Protein AF-A0A1Z5KMY2-F1 (afdb_monomer_lite)

pLDDT: mean 80.93, std 19.23, range [43.53, 98.38]

Foldseek 3Di:
DDPVVVVVVVVVVVVVVVVVVVVVVVVLVVVVVVVPPPPPCPDDPPPDPCPDPPPPPPPPPPDPDCPPDADLLACEDDPPCCVRNNNVVLLVLLVVCLVQLVPDDPVSVLVSLVVSVVVSVVVVYFYWDQDPVGTDTDDPVVSSVVSSVSSVVVNVVVVVVVVVVVVVVVPDPPPDD

InterPro domains:
  IPR049227 Domain of unknown function DUF6824 [PF20710] (80-152)

Radius of gyration: 24.48 Å; chains: 1; bounding box: 49×65×66 Å

Structure (mmCIF, N/CA/C/O backbone):
data_AF-A0A1Z5KMY2-F1
#
_entry.id   AF-A0A1Z5KMY2-F1
#
loop_
_atom_site.group_PDB
_atom_site.id
_atom_site.type_symbol
_atom_site.label_atom_id
_atom_site.label_alt_id
_atom_site.label_comp_id
_atom_site.label_asym_id
_atom_site.label_entity_id
_atom_site.label_seq_id
_atom_site.pdbx_PDB_ins_code
_atom_site.Cartn_x
_atom_site.Cartn_y
_atom_site.Cartn_z
_atom_site.occupancy
_atom_site.B_iso_or_equiv
_atom_site.auth_seq_id
_atom_site.auth_comp_id
_atom_site.auth_asym_id
_atom_site.auth_atom_id
_atom_site.pdbx_PDB_model_num
ATOM 1 N N . MET A 1 1 ? 26.944 29.903 -38.727 1.00 58.00 1 MET A N 1
ATOM 2 C CA . MET A 1 1 ? 25.622 29.317 -38.426 1.00 58.00 1 MET A CA 1
ATOM 3 C C . MET A 1 1 ? 24.805 30.401 -37.761 1.00 58.00 1 MET A C 1
ATOM 5 O O . MET A 1 1 ? 25.346 31.095 -36.905 1.00 58.00 1 MET A O 1
ATOM 9 N N . SER A 1 2 ? 23.608 30.666 -38.271 1.00 72.31 2 SER A N 1
ATOM 10 C CA . SER A 1 2 ? 22.843 31.860 -37.894 1.00 72.31 2 SER A CA 1
ATOM 11 C C . SER A 1 2 ? 22.098 31.626 -36.576 1.00 72.31 2 SER A C 1
ATOM 13 O O . SER A 1 2 ? 21.660 30.510 -36.311 1.00 72.31 2 SER A O 1
ATOM 15 N N . ASN A 1 3 ? 21.930 32.663 -35.747 1.00 80.81 3 ASN A N 1
ATOM 16 C CA . ASN A 1 3 ? 21.189 32.555 -34.478 1.00 80.81 3 ASN A CA 1
ATOM 17 C C . ASN A 1 3 ? 19.758 32.007 -34.657 1.00 80.81 3 ASN A C 1
ATOM 19 O O . ASN A 1 3 ? 19.220 31.405 -33.733 1.00 80.81 3 ASN A O 1
ATOM 23 N N . GLN A 1 4 ? 19.178 32.143 -35.852 1.00 77.94 4 GLN A N 1
ATOM 24 C CA . GLN A 1 4 ? 17.850 31.623 -36.176 1.00 77.94 4 GLN A CA 1
ATOM 25 C C . GLN A 1 4 ? 17.787 30.089 -36.225 1.00 77.94 4 GLN A C 1
ATOM 27 O O . GLN A 1 4 ? 16.778 29.510 -35.832 1.00 77.94 4 GLN A O 1
ATOM 32 N N . GLU A 1 5 ? 18.856 29.406 -36.647 1.00 81.94 5 GLU A N 1
ATOM 33 C CA . GLU A 1 5 ? 18.877 27.934 -36.674 1.00 81.94 5 GLU A CA 1
ATOM 34 C C . GLU A 1 5 ? 18.905 27.344 -35.254 1.00 81.94 5 GLU A C 1
ATOM 36 O O . GLU A 1 5 ? 18.316 26.293 -35.002 1.00 81.94 5 GLU A O 1
ATOM 41 N N . ASN A 1 6 ? 19.533 28.039 -34.301 1.00 83.06 6 ASN A N 1
ATOM 42 C CA . ASN A 1 6 ? 19.586 27.595 -32.908 1.00 83.06 6 ASN A CA 1
ATOM 43 C C . ASN A 1 6 ? 18.243 27.761 -32.187 1.00 83.06 6 ASN A C 1
ATOM 45 O O . ASN A 1 6 ? 17.850 26.867 -31.438 1.00 83.06 6 ASN A O 1
ATOM 49 N N . GLU A 1 7 ? 17.515 28.855 -32.430 1.00 86.56 7 GLU A N 1
ATOM 50 C CA . GLU A 1 7 ? 16.178 29.046 -31.850 1.00 86.56 7 GLU A CA 1
ATOM 51 C C . GLU A 1 7 ? 15.177 28.010 -32.371 1.00 86.56 7 GLU A C 1
ATOM 53 O O . GLU A 1 7 ? 14.379 27.474 -31.600 1.00 86.56 7 GLU A O 1
ATOM 58 N N . PHE A 1 8 ? 15.257 27.666 -33.659 1.00 86.56 8 PHE A N 1
ATOM 59 C CA . PHE A 1 8 ? 14.369 26.669 -34.248 1.00 86.56 8 PHE A CA 1
ATOM 60 C C . PHE A 1 8 ? 14.600 25.268 -33.664 1.00 86.56 8 PHE A C 1
ATOM 62 O O . PHE A 1 8 ? 13.643 24.565 -33.335 1.00 86.56 8 PHE A O 1
ATOM 69 N N . ASN A 1 9 ? 15.862 24.879 -33.467 1.00 85.62 9 ASN A N 1
ATOM 70 C CA . ASN A 1 9 ? 16.201 23.591 -32.858 1.00 85.62 9 ASN A CA 1
ATOM 71 C C . ASN A 1 9 ? 15.758 23.501 -31.389 1.00 85.62 9 ASN A C 1
ATOM 73 O O . ASN A 1 9 ? 15.299 22.444 -30.957 1.00 85.62 9 ASN A O 1
ATOM 77 N N . LEU A 1 10 ? 15.839 24.601 -30.632 1.00 88.31 10 LEU A N 1
ATOM 78 C CA . LEU A 1 10 ? 15.392 24.636 -29.237 1.00 88.31 10 LEU A CA 1
ATOM 79 C C . LEU A 1 10 ? 13.866 24.481 -29.124 1.00 88.31 10 LEU A C 1
ATOM 81 O O . LEU A 1 10 ? 13.379 23.688 -28.320 1.00 88.31 10 LEU A O 1
ATOM 85 N N . LEU A 1 11 ? 13.112 25.181 -29.976 1.00 88.50 11 LEU A N 1
ATOM 86 C CA . LEU A 1 11 ? 11.650 25.078 -30.026 1.00 88.50 11 LEU A CA 1
ATOM 87 C C . LEU A 1 11 ? 11.177 23.689 -30.473 1.00 88.50 11 LEU A C 1
ATOM 89 O O . LEU A 1 11 ? 10.181 23.179 -29.955 1.00 88.50 11 LEU A O 1
ATOM 93 N N . ALA A 1 12 ? 11.888 23.060 -31.411 1.00 85.44 12 ALA A N 1
ATOM 94 C CA . ALA A 1 12 ? 11.582 21.705 -31.856 1.00 85.44 12 ALA A CA 1
ATOM 95 C C . ALA A 1 12 ? 11.767 20.672 -30.728 1.00 85.44 12 ALA A C 1
ATOM 97 O O . ALA A 1 12 ? 10.910 19.803 -30.549 1.00 85.44 12 ALA A O 1
ATOM 98 N N . ASP A 1 13 ? 12.831 20.798 -29.928 1.00 89.25 13 ASP A N 1
ATOM 99 C CA . ASP A 1 13 ? 13.097 19.896 -28.801 1.00 89.25 13 ASP A CA 1
ATOM 100 C C . ASP A 1 13 ? 12.068 20.075 -27.666 1.00 89.25 13 ASP A C 1
ATOM 102 O O . ASP A 1 13 ? 11.533 19.097 -27.132 1.00 89.25 13 ASP A O 1
ATOM 106 N N . GLU A 1 14 ? 11.679 21.319 -27.356 1.00 89.25 14 GLU A N 1
ATOM 107 C CA . GLU A 1 14 ? 10.608 21.598 -26.387 1.00 89.25 14 GLU A CA 1
ATOM 108 C C . GLU A 1 14 ? 9.246 21.057 -26.846 1.00 89.25 14 GLU A C 1
ATOM 110 O O . GLU A 1 14 ? 8.518 20.444 -26.055 1.00 89.25 14 GLU A O 1
ATOM 115 N N . ALA A 1 15 ? 8.912 21.212 -28.131 1.00 86.00 15 ALA A N 1
ATOM 116 C CA . ALA A 1 15 ? 7.679 20.680 -28.703 1.00 86.00 15 ALA A CA 1
ATOM 117 C C . ALA A 1 15 ? 7.651 19.144 -28.672 1.00 86.00 15 ALA A C 1
ATOM 119 O O . ALA A 1 15 ? 6.627 18.548 -28.321 1.00 86.00 15 ALA A O 1
ATOM 120 N N . GLN A 1 16 ? 8.775 18.488 -28.975 1.00 84.88 16 GLN A N 1
ATOM 121 C CA . GLN A 1 16 ? 8.891 17.032 -28.926 1.00 84.88 16 GLN A CA 1
ATOM 122 C C . GLN A 1 16 ? 8.760 16.506 -27.490 1.00 84.88 16 GLN A C 1
ATOM 124 O O . GLN A 1 16 ? 8.043 15.529 -27.247 1.00 84.88 16 GLN A O 1
ATOM 129 N N . LYS A 1 17 ? 9.368 17.191 -26.515 1.00 84.56 17 LYS A N 1
ATOM 130 C CA . LYS A 1 17 ? 9.239 16.868 -25.088 1.00 84.56 17 LYS A CA 1
ATOM 131 C C . LYS A 1 17 ? 7.795 17.006 -24.599 1.00 84.56 17 LYS A C 1
ATOM 133 O O . LYS A 1 17 ? 7.292 16.106 -23.923 1.00 84.56 17 LYS A O 1
ATOM 138 N N . TRP A 1 18 ? 7.103 18.071 -25.004 1.00 86.81 18 TRP A N 1
ATOM 139 C CA . TRP A 1 18 ? 5.688 18.278 -24.689 1.00 86.81 18 TRP A CA 1
ATOM 140 C C . TRP A 1 18 ? 4.790 17.195 -25.304 1.00 86.81 18 TRP A C 1
ATOM 142 O O . TRP A 1 18 ? 3.877 16.692 -24.641 1.00 86.81 18 TRP A O 1
ATOM 152 N N . LEU A 1 19 ? 5.067 16.779 -26.546 1.00 78.69 19 LEU A N 1
ATOM 153 C CA . LEU A 1 19 ? 4.311 15.721 -27.220 1.00 78.69 19 LEU A CA 1
ATOM 154 C C . LEU A 1 19 ? 4.469 14.370 -26.508 1.00 78.69 19 LEU A C 1
ATOM 156 O O . LEU A 1 19 ? 3.481 13.667 -26.293 1.00 78.69 19 LEU A O 1
ATOM 160 N N . ILE A 1 20 ? 5.694 14.023 -26.098 1.00 77.94 20 ILE A N 1
ATOM 161 C CA . ILE A 1 20 ? 5.977 12.796 -25.341 1.00 77.94 20 ILE A CA 1
ATOM 162 C C . ILE A 1 20 ? 5.233 12.816 -24.001 1.00 77.94 20 ILE A C 1
ATOM 164 O O . ILE A 1 20 ? 4.590 11.827 -23.645 1.00 77.94 20 ILE A O 1
ATOM 168 N N . GLU A 1 21 ? 5.247 13.944 -23.288 1.00 74.31 21 GLU A N 1
ATOM 169 C CA . GLU A 1 21 ? 4.555 14.086 -22.003 1.00 74.31 21 GLU A CA 1
ATOM 170 C C . GLU A 1 21 ? 3.028 13.957 -22.158 1.00 74.31 21 GLU A C 1
ATOM 172 O O . GLU A 1 21 ? 2.381 13.233 -21.395 1.00 74.31 21 GLU A O 1
ATOM 177 N N . LYS A 1 22 ? 2.443 14.559 -23.203 1.00 70.62 22 LYS A N 1
ATOM 178 C CA . LYS A 1 22 ? 1.007 14.449 -23.513 1.00 70.62 22 LYS A CA 1
ATOM 179 C C . LYS A 1 22 ? 0.582 13.041 -23.924 1.00 70.62 22 LYS A C 1
ATOM 181 O O . LYS A 1 22 ? -0.428 12.545 -23.418 1.00 70.62 22 LYS A O 1
ATOM 186 N N . VAL A 1 23 ? 1.344 12.381 -24.798 1.00 68.38 23 VAL A N 1
ATOM 187 C CA . VAL A 1 23 ? 1.055 11.003 -25.233 1.00 68.38 23 VAL A CA 1
ATOM 188 C C . VAL A 1 23 ? 1.193 10.033 -24.057 1.00 68.38 23 VAL A C 1
ATOM 190 O O . VAL A 1 23 ? 0.371 9.124 -23.906 1.00 68.38 23 VAL A O 1
ATOM 193 N N . PHE A 1 24 ? 2.174 10.243 -23.176 1.00 62.38 24 PHE A N 1
ATOM 194 C CA . PHE A 1 24 ? 2.343 9.432 -21.973 1.00 62.38 24 PHE A CA 1
ATOM 195 C C . PHE A 1 24 ? 1.205 9.657 -20.971 1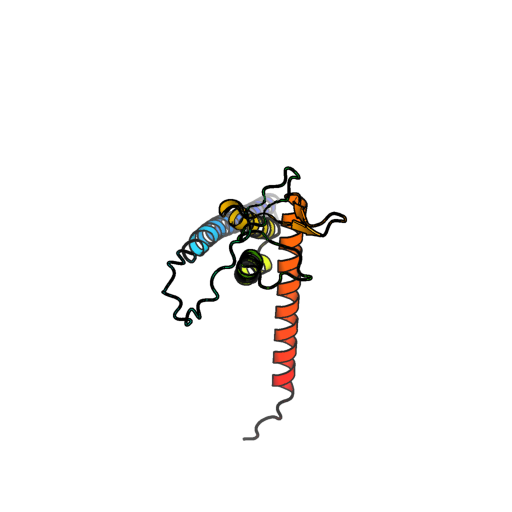.00 62.38 24 PHE A C 1
ATOM 197 O O . PHE A 1 24 ? 0.670 8.689 -20.431 1.00 62.38 24 PHE A O 1
ATOM 204 N N . TYR A 1 25 ? 0.758 10.901 -20.770 1.00 55.12 25 TYR A N 1
ATOM 205 C CA . TYR A 1 25 ? -0.348 11.224 -19.863 1.00 55.12 25 TYR A CA 1
ATOM 206 C C . TYR A 1 25 ? -1.688 10.630 -20.327 1.00 55.12 25 TYR A C 1
ATOM 208 O O . TYR A 1 25 ? -2.426 10.061 -19.518 1.00 55.12 25 TYR A O 1
ATOM 216 N N . GLN A 1 26 ? -1.982 10.681 -21.632 1.00 53.38 26 GLN A N 1
ATOM 217 C CA . GLN A 1 26 ? -3.191 10.073 -22.202 1.00 53.38 26 GLN A CA 1
ATOM 218 C C . GLN A 1 26 ? -3.166 8.538 -22.135 1.00 53.38 26 GLN A C 1
ATOM 220 O O . GLN A 1 26 ? -4.168 7.918 -21.781 1.00 53.38 26 GLN A O 1
ATOM 225 N N . LYS A 1 27 ? -2.014 7.902 -22.387 1.00 52.66 27 LYS A N 1
ATOM 226 C CA . LYS A 1 27 ? -1.877 6.444 -22.218 1.00 52.66 27 LYS A CA 1
ATOM 227 C C . LYS A 1 27 ? -1.936 6.023 -20.748 1.00 52.66 27 LYS A C 1
ATOM 229 O O . LYS A 1 27 ? -2.503 4.982 -20.438 1.00 52.66 27 LYS A O 1
ATOM 234 N N . SER A 1 28 ? -1.417 6.840 -19.833 1.00 52.09 28 SER A N 1
ATOM 235 C CA . SER A 1 28 ? -1.442 6.561 -18.391 1.00 52.09 28 SER A CA 1
ATOM 236 C C . SER A 1 28 ? -2.851 6.628 -17.807 1.00 52.09 28 SER A C 1
ATOM 238 O O . SER A 1 28 ? -3.208 5.797 -16.977 1.00 52.09 28 SER A O 1
ATOM 240 N N . THR A 1 29 ? -3.668 7.584 -18.257 1.00 50.00 29 THR A N 1
ATOM 241 C CA . THR A 1 29 ? -5.082 7.669 -17.865 1.00 50.00 29 THR A CA 1
ATOM 242 C C . THR A 1 29 ? -5.889 6.525 -18.467 1.00 50.00 29 THR A C 1
ATOM 244 O O . THR A 1 29 ? -6.625 5.875 -17.733 1.00 50.00 29 THR A O 1
ATOM 247 N N . ALA A 1 30 ? -5.659 6.168 -19.735 1.00 49.50 30 ALA A N 1
ATOM 248 C CA . ALA A 1 30 ? -6.292 4.998 -20.344 1.00 49.50 30 ALA A CA 1
ATOM 249 C C . ALA A 1 30 ? -5.922 3.678 -19.635 1.00 49.50 30 ALA A C 1
ATOM 251 O O . ALA A 1 30 ? -6.791 2.838 -19.429 1.00 49.50 30 ALA A O 1
ATOM 252 N N . ILE A 1 31 ? -4.669 3.501 -19.195 1.00 52.06 31 ILE A N 1
ATOM 253 C CA . ILE A 1 31 ? -4.234 2.316 -18.431 1.00 52.06 31 ILE A CA 1
ATOM 254 C C . ILE A 1 31 ? -4.810 2.331 -17.009 1.00 52.06 31 ILE A C 1
ATOM 256 O O . ILE A 1 31 ? -5.244 1.293 -16.515 1.00 52.06 31 ILE A O 1
ATOM 260 N N . ALA A 1 32 ? -4.878 3.494 -16.355 1.00 48.75 32 ALA A N 1
ATOM 261 C CA . ALA A 1 32 ? -5.522 3.616 -15.050 1.00 48.75 32 ALA A CA 1
ATOM 262 C C . ALA A 1 32 ? -7.019 3.271 -15.116 1.00 48.75 32 ALA A C 1
ATOM 264 O O . ALA A 1 32 ? -7.529 2.661 -14.185 1.00 48.75 32 ALA A O 1
ATOM 265 N N . THR A 1 33 ? -7.708 3.581 -16.218 1.00 51.28 33 THR A N 1
ATOM 266 C CA . THR A 1 33 ? -9.109 3.187 -16.440 1.00 51.28 33 THR A CA 1
ATOM 267 C C . THR A 1 33 ? -9.243 1.730 -16.906 1.00 51.28 33 THR A C 1
ATOM 269 O O . THR A 1 33 ? -10.175 1.045 -16.495 1.00 51.28 33 THR A O 1
ATOM 272 N N . ALA A 1 34 ? -8.296 1.206 -17.692 1.00 47.84 34 ALA A N 1
ATOM 273 C CA . ALA A 1 34 ? -8.312 -0.173 -18.197 1.00 47.84 34 ALA A CA 1
ATOM 274 C C . ALA A 1 34 ? -7.841 -1.230 -17.180 1.00 47.84 34 ALA A C 1
ATOM 276 O O . ALA A 1 34 ? -8.108 -2.412 -17.371 1.00 47.84 34 ALA A O 1
ATOM 277 N N . ILE A 1 35 ? -7.180 -0.835 -16.087 1.00 49.50 35 ILE A N 1
ATOM 278 C CA . ILE A 1 35 ? -6.880 -1.727 -14.948 1.00 49.50 35 ILE A CA 1
ATOM 279 C C . ILE A 1 35 ? -8.084 -1.821 -13.981 1.00 49.50 35 ILE A C 1
ATOM 281 O O . ILE A 1 35 ? -8.140 -2.719 -13.141 1.00 49.50 35 ILE A O 1
ATOM 285 N N . VAL A 1 36 ? -9.092 -0.949 -14.120 1.00 49.25 36 VAL A N 1
ATOM 286 C CA . VAL A 1 36 ? -10.264 -0.900 -13.228 1.00 49.25 36 VAL A CA 1
ATOM 287 C C . VAL A 1 36 ? -11.394 -1.915 -13.535 1.00 49.25 36 VAL A C 1
ATOM 289 O O . VAL A 1 36 ? -12.152 -2.179 -12.604 1.00 49.25 36 VAL A O 1
ATOM 292 N N . PRO A 1 37 ? -11.521 -2.620 -14.686 1.00 46.09 37 PRO A N 1
ATOM 293 C CA . PRO A 1 37 ? -12.581 -3.613 -14.861 1.00 46.09 37 PRO A CA 1
ATOM 294 C C . PRO A 1 37 ? -12.143 -5.053 -14.519 1.00 46.09 37 PRO A C 1
ATOM 296 O O . PRO A 1 37 ? -12.713 -5.998 -15.049 1.00 46.09 37 PRO A O 1
ATOM 299 N N . ILE A 1 38 ? -11.147 -5.264 -13.643 1.00 49.59 38 ILE A N 1
ATOM 300 C CA . ILE A 1 38 ? -10.772 -6.615 -13.148 1.00 49.59 38 ILE A CA 1
ATOM 301 C C . ILE A 1 38 ? -11.024 -6.748 -11.636 1.00 49.59 38 ILE A C 1
ATOM 303 O O . ILE A 1 38 ? -10.301 -7.427 -10.912 1.00 49.59 38 ILE A O 1
ATOM 307 N N . PHE A 1 39 ? -12.049 -6.067 -11.127 1.00 48.19 39 PHE A N 1
ATOM 308 C CA . PHE A 1 39 ? -12.545 -6.281 -9.765 1.00 48.19 39 PHE A CA 1
ATOM 309 C C . PHE A 1 39 ? -14.073 -6.386 -9.706 1.00 48.19 39 PHE A C 1
ATOM 311 O O . PHE A 1 39 ? -14.655 -6.148 -8.653 1.00 48.19 39 PHE A O 1
ATOM 318 N N . ASP A 1 40 ? -14.721 -6.843 -10.782 1.00 46.44 40 ASP A N 1
ATOM 319 C CA . ASP A 1 40 ? -16.025 -7.502 -10.639 1.00 46.44 40 ASP A CA 1
ATOM 320 C C . ASP A 1 40 ? -15.765 -8.936 -10.136 1.00 46.44 40 ASP A C 1
ATOM 322 O O . ASP A 1 40 ? -15.874 -9.930 -10.852 1.00 46.44 40 ASP A O 1
ATOM 326 N N . LEU A 1 41 ? -15.292 -9.030 -8.887 1.00 51.91 41 LEU A N 1
ATOM 327 C CA . LEU A 1 41 ? -15.235 -10.262 -8.101 1.00 51.91 41 LEU A CA 1
ATOM 328 C C . LEU A 1 41 ? -16.684 -10.631 -7.758 1.00 51.91 41 LEU A C 1
ATOM 330 O O . LEU A 1 41 ? -17.114 -10.538 -6.614 1.00 51.91 41 LEU A O 1
ATOM 334 N N . LYS A 1 42 ? -17.460 -11.018 -8.773 1.00 45.31 42 LYS A N 1
ATOM 335 C CA . LYS A 1 42 ? -18.647 -11.833 -8.552 1.00 45.31 42 LYS A CA 1
ATOM 336 C C . LYS A 1 42 ? -18.133 -13.155 -8.023 1.00 45.31 42 LYS A C 1
ATOM 338 O O . LYS A 1 42 ? -17.491 -13.914 -8.746 1.00 45.31 42 LYS A O 1
ATOM 343 N N . ASP A 1 43 ? -18.334 -13.347 -6.729 1.00 47.47 43 ASP A N 1
ATOM 344 C CA . ASP A 1 43 ? -18.030 -14.558 -5.994 1.00 47.47 43 ASP A CA 1
ATOM 345 C C . ASP A 1 43 ? -18.515 -15.783 -6.785 1.00 47.47 43 ASP A C 1
ATOM 347 O O . ASP A 1 43 ? -19.701 -16.110 -6.807 1.00 47.47 43 ASP A O 1
ATOM 351 N N . GLY A 1 44 ? -17.590 -16.473 -7.456 1.00 48.31 44 GLY A N 1
ATOM 352 C CA . GLY A 1 44 ? -17.809 -17.870 -7.796 1.00 48.31 44 GLY A CA 1
ATOM 353 C C . GLY A 1 44 ? -17.984 -18.629 -6.478 1.00 48.31 44 GLY A C 1
ATOM 354 O O . GLY A 1 44 ? -17.220 -18.356 -5.543 1.00 48.31 44 GLY A O 1
ATOM 355 N N . PRO A 1 45 ? -18.976 -19.530 -6.352 1.00 46.75 45 PRO A N 1
ATOM 356 C CA . PRO A 1 45 ? -19.213 -20.260 -5.116 1.00 46.75 45 PRO A CA 1
ATOM 357 C C . PRO A 1 45 ? -17.940 -21.016 -4.746 1.00 46.75 45 PRO A C 1
ATOM 359 O O . PRO A 1 45 ? -17.523 -21.967 -5.404 1.00 46.75 45 PRO A O 1
ATOM 362 N N . SER A 1 46 ? -17.288 -20.518 -3.703 1.00 49.94 46 SER A N 1
ATOM 363 C CA . SER A 1 46 ? -16.089 -21.087 -3.121 1.00 49.94 46 SER A CA 1
ATOM 364 C C . SER A 1 46 ? -16.478 -22.425 -2.501 1.00 49.94 46 SER A C 1
ATOM 366 O O . SER A 1 46 ? -16.991 -22.471 -1.386 1.00 49.94 46 SER A O 1
ATOM 368 N N . SER A 1 47 ? -16.295 -23.511 -3.252 1.00 47.34 47 SER A N 1
ATOM 369 C CA . SER A 1 47 ? -16.638 -24.884 -2.870 1.00 47.34 47 SER A CA 1
ATOM 370 C C . SER A 1 47 ? -15.649 -25.467 -1.854 1.00 47.34 47 SER A C 1
ATOM 372 O O . SER A 1 47 ? -15.194 -26.602 -2.000 1.00 47.34 47 SER A O 1
ATOM 374 N N . TYR A 1 48 ? -15.276 -24.694 -0.834 1.00 50.12 48 TYR A N 1
ATOM 375 C CA . TYR A 1 48 ? -14.698 -25.293 0.359 1.00 50.12 48 TYR A CA 1
ATOM 376 C C . TYR A 1 48 ? -15.851 -25.865 1.184 1.00 50.12 48 TYR A C 1
ATOM 378 O O . TYR A 1 48 ? -16.843 -25.158 1.385 1.00 50.12 48 TYR A O 1
ATOM 386 N N . PRO A 1 49 ? -15.754 -27.119 1.652 1.00 48.50 49 PRO A N 1
ATOM 387 C CA . PRO A 1 49 ? -16.713 -27.649 2.604 1.00 48.50 49 PRO A CA 1
ATOM 388 C C . PRO A 1 49 ? -16.740 -26.717 3.816 1.00 48.50 49 PRO A C 1
ATOM 390 O O . PRO A 1 49 ? -15.737 -26.529 4.507 1.00 48.50 49 PRO A O 1
ATOM 393 N N . VAL A 1 50 ? -17.889 -26.075 4.015 1.00 50.22 50 VAL A N 1
ATOM 394 C CA . VAL A 1 50 ? -18.221 -25.350 5.236 1.00 50.22 50 VAL A CA 1
ATOM 395 C C . VAL A 1 50 ? -18.430 -26.420 6.298 1.00 50.22 50 VAL A C 1
ATOM 397 O O . VAL A 1 50 ? -19.545 -26.880 6.518 1.00 50.22 50 VAL A O 1
ATOM 400 N N . GLU A 1 51 ? -17.344 -26.881 6.913 1.00 51.59 51 GLU A N 1
ATOM 401 C CA . GLU A 1 51 ? -17.457 -27.494 8.229 1.00 51.59 51 GLU A CA 1
ATOM 402 C C . GLU A 1 51 ? -17.938 -26.391 9.163 1.00 51.59 51 GLU A C 1
ATOM 404 O O . GLU A 1 51 ? -17.174 -25.480 9.471 1.00 51.59 51 GLU A O 1
ATOM 409 N N . ASP A 1 52 ? -19.228 -26.429 9.498 1.00 50.94 52 ASP A N 1
ATOM 410 C CA . ASP A 1 52 ? -19.925 -25.495 10.376 1.00 50.94 52 ASP A CA 1
ATOM 411 C C . ASP A 1 52 ? -19.226 -25.427 11.742 1.00 50.94 52 ASP A C 1
ATOM 413 O O . ASP A 1 52 ? -19.407 -26.315 12.583 1.00 50.94 52 ASP A O 1
ATOM 417 N N . PRO A 1 53 ? -18.429 -24.381 12.024 1.00 52.91 53 PRO A N 1
ATOM 418 C CA . PRO A 1 53 ? -17.984 -24.115 13.366 1.00 52.91 53 PRO A CA 1
ATOM 419 C C . PRO A 1 53 ? -19.029 -23.163 13.926 1.00 52.91 53 PRO A C 1
ATOM 421 O O . PRO A 1 53 ? -18.804 -21.951 13.885 1.00 52.91 53 PRO A O 1
ATOM 424 N N . SER A 1 54 ? -20.168 -23.716 14.367 1.00 48.44 54 SER A N 1
ATOM 425 C CA . SER A 1 54 ? -21.239 -23.045 15.117 1.00 48.44 54 SER A CA 1
ATOM 426 C C . SER A 1 54 ? -20.767 -21.669 15.597 1.00 48.44 54 SER A C 1
ATOM 428 O O . SER A 1 54 ? -19.964 -21.621 16.544 1.00 48.44 54 SER A O 1
ATOM 430 N N . PRO A 1 55 ? -21.155 -20.564 14.929 1.00 45.94 55 PRO A N 1
ATOM 431 C CA . PRO A 1 55 ? -20.560 -19.268 15.181 1.00 45.94 55 PRO A CA 1
ATOM 432 C C . PRO A 1 55 ? -20.826 -18.927 16.635 1.00 45.94 55 PRO A C 1
ATOM 434 O O . PRO A 1 55 ? -21.956 -18.624 17.014 1.00 45.94 55 PRO A O 1
ATOM 437 N N . ARG A 1 56 ? -19.785 -19.002 17.477 1.00 51.53 56 ARG A N 1
ATOM 438 C CA . ARG A 1 56 ? -19.868 -18.426 18.814 1.00 51.53 56 ARG A CA 1
ATOM 439 C C . ARG A 1 56 ? -20.267 -16.977 18.567 1.00 51.53 56 ARG A C 1
ATOM 441 O O . ARG A 1 56 ? -19.517 -16.290 17.864 1.00 51.53 56 ARG A O 1
ATOM 448 N N . PRO A 1 57 ? -21.434 -16.528 19.059 1.00 45.41 57 PRO A N 1
ATOM 449 C CA . PRO A 1 57 ? -21.847 -15.156 18.875 1.00 45.41 57 PRO A CA 1
ATOM 450 C C . PRO A 1 57 ? -20.691 -14.315 19.388 1.00 45.41 57 PRO A C 1
ATOM 452 O O . PRO A 1 57 ? -20.278 -14.477 20.540 1.00 45.41 57 PRO A O 1
ATOM 455 N N . LEU A 1 58 ? -20.107 -13.489 18.521 1.00 49.56 58 LEU A N 1
ATOM 456 C CA . LEU A 1 58 ? -19.204 -12.440 18.962 1.00 49.56 58 LEU A CA 1
ATOM 457 C C . LEU A 1 58 ? -20.066 -11.562 19.859 1.00 49.56 58 LEU A C 1
ATOM 459 O O . LEU A 1 58 ? -20.858 -10.755 19.380 1.00 49.56 58 LEU A O 1
ATOM 463 N N . THR A 1 59 ? -20.005 -11.856 21.156 1.00 44.06 59 THR A N 1
ATOM 464 C CA . THR A 1 59 ? -20.801 -11.257 22.215 1.00 44.06 59 THR A CA 1
ATOM 465 C C . THR A 1 59 ? -20.846 -9.763 21.985 1.00 44.06 59 THR A C 1
ATOM 467 O O . THR A 1 59 ? -19.798 -9.114 21.949 1.00 44.06 59 THR A O 1
ATOM 470 N N . ALA A 1 60 ? -22.061 -9.251 21.784 1.00 46.19 60 ALA A N 1
ATOM 471 C CA . ALA A 1 60 ? -22.329 -7.837 21.628 1.00 46.19 60 ALA A CA 1
ATOM 472 C C . ALA A 1 60 ? -21.580 -7.067 22.723 1.00 46.19 60 ALA A C 1
ATOM 474 O O . ALA A 1 60 ? -21.772 -7.307 23.916 1.00 46.19 60 ALA A O 1
ATOM 475 N N . CYS A 1 61 ? -20.676 -6.183 22.302 1.00 43.53 61 CYS A N 1
ATOM 476 C CA . CYS A 1 61 ? -19.925 -5.299 23.181 1.00 43.53 61 CYS A CA 1
ATOM 477 C C . CYS A 1 61 ? -20.908 -4.359 23.897 1.00 43.53 61 CYS A C 1
ATOM 479 O O . CYS A 1 61 ? -21.261 -3.307 23.376 1.00 43.53 61 CYS A O 1
ATOM 481 N N . THR A 1 62 ? -21.373 -4.733 25.089 1.00 49.47 62 THR A N 1
ATOM 482 C CA . THR A 1 62 ? -22.317 -3.937 25.894 1.00 49.47 62 THR A CA 1
ATOM 483 C C . THR A 1 62 ? -21.631 -3.015 26.905 1.00 49.47 62 THR A C 1
ATOM 485 O O . THR A 1 62 ? -22.298 -2.417 27.747 1.00 49.47 62 THR A O 1
ATOM 488 N N . LYS A 1 63 ? -20.304 -2.834 26.842 1.00 49.69 63 LYS A N 1
ATOM 489 C CA . LYS A 1 63 ? -19.589 -1.929 27.756 1.00 49.69 63 LYS A CA 1
ATOM 490 C C . LYS A 1 63 ? -19.232 -0.613 27.073 1.00 49.69 63 LYS A C 1
ATOM 492 O O . LYS A 1 63 ? -18.510 -0.590 26.087 1.00 49.69 63 LYS A O 1
ATOM 497 N N . LYS A 1 64 ? -19.715 0.478 27.678 1.00 51.59 64 LYS A N 1
ATOM 498 C CA . LYS A 1 64 ? -19.578 1.914 27.352 1.00 51.59 64 LYS A CA 1
ATOM 499 C C . LYS A 1 64 ? -18.138 2.464 27.424 1.00 51.59 64 LYS A C 1
ATOM 501 O O . LYS A 1 64 ? -17.917 3.630 27.723 1.00 51.59 64 LYS A O 1
ATOM 506 N N . THR A 1 65 ? -17.150 1.617 27.180 1.00 52.47 65 THR A N 1
ATOM 507 C CA . THR A 1 65 ? -15.799 2.010 26.785 1.00 52.47 65 THR A CA 1
ATOM 508 C C . THR A 1 65 ? -15.767 1.854 25.278 1.00 52.47 65 THR A C 1
ATOM 510 O O . THR A 1 65 ? -16.161 0.790 24.816 1.00 52.47 65 THR A O 1
ATOM 513 N N . GLU A 1 66 ? -15.349 2.864 24.517 1.00 52.69 66 GLU A N 1
ATOM 514 C CA . GLU A 1 66 ? -15.239 2.828 23.049 1.00 52.69 66 GLU A CA 1
ATOM 515 C C . GLU A 1 66 ? -14.259 1.733 22.572 1.00 52.69 66 GLU A C 1
ATOM 517 O O . GLU A 1 66 ? -13.161 1.993 22.080 1.00 52.69 66 GLU A O 1
ATOM 522 N N . SER A 1 67 ? -14.618 0.464 22.749 1.00 62.53 67 SER A N 1
ATOM 523 C CA . SER A 1 67 ? -13.911 -0.662 22.182 1.00 62.53 67 SER A CA 1
ATOM 524 C C . SER A 1 67 ? -14.160 -0.563 20.690 1.00 62.53 67 SER A C 1
ATOM 526 O O . SER A 1 67 ? -15.266 -0.834 20.221 1.00 62.53 67 SER A O 1
ATOM 528 N N . PHE A 1 68 ? -13.163 -0.095 19.946 1.00 72.75 68 PHE A N 1
ATOM 529 C CA . PHE A 1 68 ? -13.227 -0.065 18.495 1.00 72.75 68 PHE A CA 1
ATOM 530 C C . PHE A 1 68 ? -13.507 -1.486 18.004 1.00 72.75 68 PHE A C 1
ATOM 532 O O . PHE A 1 68 ? -12.611 -2.330 18.001 1.00 72.75 68 PHE A O 1
ATOM 539 N N . CYS A 1 69 ? -14.751 -1.757 17.610 1.00 86.44 69 CYS A N 1
ATOM 540 C CA . CYS A 1 69 ? -15.101 -3.014 16.972 1.00 86.44 69 CYS A CA 1
ATOM 541 C C . CYS A 1 69 ? -14.265 -3.119 15.695 1.00 86.44 69 CYS A C 1
ATOM 543 O O . CYS A 1 69 ? -14.331 -2.239 14.828 1.00 86.44 69 CYS A O 1
ATOM 545 N N . ILE A 1 70 ? -13.426 -4.151 15.623 1.00 92.31 70 ILE A N 1
ATOM 546 C CA . ILE A 1 70 ? -12.608 -4.445 14.449 1.00 92.31 70 ILE A CA 1
ATOM 547 C C . ILE A 1 70 ? -13.550 -4.955 13.358 1.00 92.31 70 ILE A C 1
ATOM 549 O O . ILE A 1 70 ? -14.251 -5.947 13.544 1.00 92.31 70 ILE A O 1
ATOM 553 N N . ASN A 1 71 ? -13.579 -4.257 12.228 1.00 94.56 71 ASN A N 1
ATOM 554 C CA . ASN A 1 71 ? -14.327 -4.644 11.039 1.00 94.56 71 ASN A CA 1
ATOM 555 C C . ASN A 1 71 ? -13.518 -5.677 10.241 1.00 94.56 71 ASN A C 1
ATOM 557 O O . ASN A 1 71 ? -12.294 -5.583 10.182 1.00 94.56 71 ASN A O 1
ATOM 561 N N . LYS A 1 72 ? -14.185 -6.593 9.530 1.00 96.44 72 LYS A N 1
ATOM 562 C CA . LYS A 1 72 ? -13.560 -7.561 8.614 1.00 96.44 72 LYS A CA 1
ATOM 563 C C . LYS A 1 72 ? -12.669 -6.912 7.550 1.00 96.44 72 LYS A C 1
ATOM 565 O O . LYS A 1 72 ? -11.734 -7.557 7.089 1.00 96.44 72 LYS A O 1
ATOM 570 N N . TYR A 1 73 ? -12.903 -5.648 7.192 1.00 97.19 73 TYR A N 1
ATOM 571 C CA . TYR A 1 73 ? -12.084 -4.899 6.228 1.00 97.19 73 TYR A CA 1
ATOM 572 C C . TYR A 1 73 ? -10.910 -4.128 6.853 1.00 97.19 73 TYR A C 1
ATOM 574 O O . TYR A 1 73 ? -10.097 -3.556 6.127 1.00 97.19 73 TYR A O 1
ATOM 582 N N . ASP A 1 74 ? -10.778 -4.114 8.183 1.00 96.88 74 ASP A N 1
ATOM 583 C CA . ASP A 1 74 ? -9.697 -3.392 8.851 1.00 96.88 74 ASP A CA 1
ATOM 584 C C . ASP A 1 74 ? -8.319 -4.026 8.574 1.00 96.88 74 ASP A C 1
ATOM 586 O O . ASP A 1 74 ? -8.132 -5.249 8.552 1.00 96.88 74 ASP A O 1
ATOM 590 N N . VAL A 1 75 ? -7.321 -3.162 8.377 1.00 96.88 75 VAL A N 1
ATOM 591 C CA . VAL A 1 75 ? -5.925 -3.532 8.131 1.00 96.88 75 VAL A CA 1
ATOM 592 C C . VAL A 1 75 ? -5.136 -3.395 9.426 1.00 96.88 75 VAL A C 1
ATOM 594 O O . VAL A 1 75 ? -4.775 -2.300 9.869 1.00 96.88 75 VAL A O 1
ATOM 597 N N . LEU A 1 76 ? -4.827 -4.540 10.020 1.00 95.62 76 LEU A N 1
ATOM 598 C CA . LEU A 1 76 ? -4.263 -4.676 11.358 1.00 95.62 76 LEU A CA 1
ATOM 599 C C . LEU A 1 76 ? -2.742 -4.913 11.290 1.00 95.62 76 LEU A C 1
ATOM 601 O O . LEU A 1 76 ? -2.219 -5.374 10.269 1.00 95.62 76 LEU A O 1
ATOM 605 N N . PRO A 1 77 ? -1.971 -4.579 12.337 1.00 93.81 77 PRO A N 1
ATOM 606 C CA . PRO A 1 77 ? -0.540 -4.872 12.371 1.00 93.81 77 PRO A CA 1
ATOM 607 C C . PRO A 1 77 ? -0.278 -6.389 12.361 1.00 93.81 77 PRO A C 1
ATOM 609 O O . PRO A 1 77 ? -1.056 -7.183 12.882 1.00 93.81 77 PRO A O 1
ATOM 612 N N . LYS A 1 78 ? 0.847 -6.792 11.754 1.00 79.56 78 LYS A N 1
ATOM 613 C CA . LYS A 1 78 ? 1.149 -8.194 11.418 1.00 79.56 78 LYS A CA 1
ATOM 614 C C . LYS A 1 78 ? 1.168 -9.154 12.614 1.00 79.56 78 LYS A C 1
ATOM 616 O O . LYS A 1 78 ? 0.741 -10.283 12.441 1.00 79.56 78 LYS A O 1
ATOM 621 N N . ARG A 1 79 ? 1.623 -8.724 13.800 1.00 76.06 79 ARG A N 1
ATOM 622 C CA . ARG A 1 79 ? 2.137 -9.638 14.841 1.00 76.06 79 ARG A CA 1
ATOM 623 C C . ARG A 1 79 ? 1.221 -10.816 15.215 1.00 76.06 79 ARG A C 1
ATOM 625 O O . ARG A 1 79 ? 1.770 -11.868 15.495 1.00 76.06 79 ARG A O 1
ATOM 632 N N . HIS A 1 80 ? -0.110 -10.710 15.119 1.00 66.88 80 HIS A N 1
ATOM 633 C CA . HIS A 1 80 ? -1.014 -11.838 15.428 1.00 66.88 80 HIS A CA 1
ATOM 634 C C . HIS A 1 80 ? -2.238 -11.974 14.505 1.00 66.88 80 HIS A C 1
ATOM 636 O O . HIS A 1 80 ? -3.088 -12.825 14.730 1.00 66.88 80 HIS A O 1
ATOM 642 N N . LEU A 1 81 ? -2.359 -11.148 13.460 1.00 87.62 81 LEU A N 1
ATOM 643 C CA . LEU A 1 81 ? -3.597 -11.029 12.668 1.00 87.62 81 LEU A CA 1
ATOM 644 C C . LEU A 1 81 ? -3.332 -11.149 11.165 1.00 87.62 81 LEU A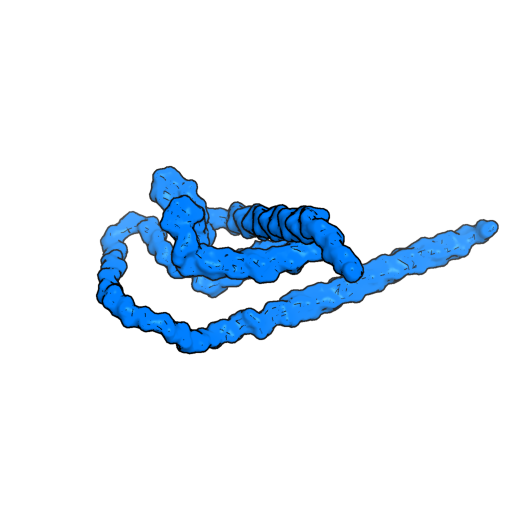 C 1
ATOM 646 O O . LEU A 1 81 ? -3.971 -10.503 10.334 1.00 87.62 81 LEU A O 1
ATOM 650 N N . HIS A 1 82 ? -2.364 -11.989 10.796 1.00 89.31 82 HIS A N 1
ATOM 651 C CA . HIS A 1 82 ? -2.015 -12.246 9.399 1.00 89.31 82 HIS A CA 1
ATOM 652 C C . HIS A 1 82 ? -3.197 -12.776 8.576 1.00 89.31 82 HIS A C 1
ATOM 654 O O . HIS A 1 82 ? -3.330 -12.407 7.406 1.00 89.31 82 HIS A O 1
ATOM 660 N N . TYR A 1 83 ? -4.062 -13.588 9.179 1.00 94.62 83 TYR A N 1
ATOM 661 C CA . TYR A 1 83 ? -5.213 -14.208 8.517 1.00 94.62 83 TYR A CA 1
ATOM 662 C C . TYR A 1 83 ? -6.487 -13.362 8.561 1.00 94.62 83 TYR A C 1
ATOM 664 O O . TYR A 1 83 ? -7.491 -13.754 7.980 1.00 94.62 83 TYR A O 1
ATOM 672 N N . HIS A 1 84 ? -6.449 -12.185 9.196 1.00 95.19 84 HIS A N 1
ATOM 673 C CA . HIS A 1 84 ? -7.594 -11.281 9.204 1.00 95.19 84 HIS A CA 1
ATOM 674 C C . HIS A 1 84 ? -8.028 -10.954 7.757 1.00 95.19 84 HIS A C 1
ATOM 676 O O . HIS A 1 84 ? -7.148 -10.620 6.949 1.00 95.19 84 HIS A O 1
ATOM 682 N N . PRO A 1 85 ? -9.330 -11.005 7.408 1.00 96.62 85 PRO A N 1
ATOM 683 C CA . PRO A 1 85 ? -9.785 -10.838 6.024 1.00 96.62 85 PRO A CA 1
ATOM 684 C C . PRO A 1 85 ? -9.288 -9.539 5.374 1.00 96.62 85 PRO A C 1
ATOM 686 O O . PRO A 1 85 ? -8.763 -9.561 4.259 1.00 96.62 85 PRO A O 1
ATOM 689 N N . GLY A 1 86 ? -9.312 -8.423 6.109 1.00 96.50 86 GLY A N 1
ATOM 690 C CA . GLY A 1 86 ? -8.790 -7.134 5.653 1.00 96.50 86 GLY A CA 1
ATOM 691 C C . GLY A 1 86 ? -7.287 -7.165 5.364 1.00 96.50 86 GLY A C 1
ATOM 692 O O . GLY A 1 86 ? -6.832 -6.596 4.374 1.00 96.50 86 GLY A O 1
ATOM 693 N N . ASN A 1 87 ? -6.504 -7.923 6.140 1.00 97.06 87 ASN A N 1
ATOM 694 C CA . ASN A 1 87 ? -5.072 -8.111 5.890 1.00 97.06 87 ASN A CA 1
ATOM 695 C C . ASN A 1 87 ? -4.799 -9.017 4.682 1.00 97.06 87 ASN A C 1
ATOM 697 O O . ASN A 1 87 ? -3.814 -8.796 3.974 1.00 97.06 87 ASN A O 1
ATOM 701 N N . VAL A 1 88 ? -5.630 -10.036 4.447 1.00 96.56 88 VAL A N 1
ATOM 702 C CA . VAL A 1 88 ? -5.551 -10.894 3.252 1.00 96.56 88 VAL A CA 1
ATOM 703 C C . VAL A 1 88 ? -5.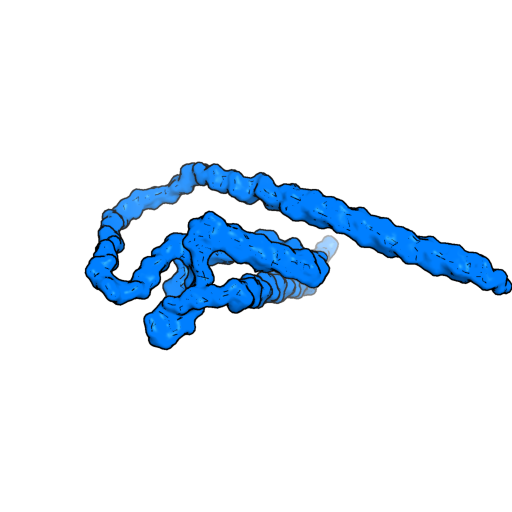836 -10.065 2.002 1.00 96.56 88 VAL A C 1
ATOM 705 O O . VAL A 1 88 ? -5.019 -10.052 1.080 1.00 96.56 88 VAL A O 1
ATOM 708 N N . ARG A 1 89 ? -6.943 -9.316 2.000 1.00 96.75 89 ARG A N 1
ATOM 709 C CA . ARG A 1 89 ? -7.327 -8.430 0.896 1.00 96.75 89 ARG A CA 1
ATOM 710 C C . ARG A 1 89 ? -6.274 -7.356 0.640 1.00 96.75 89 ARG A C 1
ATOM 712 O O . ARG A 1 89 ? -5.814 -7.213 -0.488 1.00 96.75 89 ARG A O 1
ATOM 719 N N . TYR A 1 90 ? -5.811 -6.676 1.686 1.00 97.62 90 TYR A N 1
ATOM 720 C CA . TYR A 1 90 ? -4.740 -5.686 1.589 1.00 97.62 90 TYR A CA 1
ATOM 721 C C . TYR A 1 90 ? -3.470 -6.252 0.934 1.00 97.62 90 TYR A C 1
ATOM 723 O O . TYR A 1 90 ? -2.889 -5.618 0.056 1.00 97.62 90 TYR A O 1
ATOM 731 N N . ARG A 1 91 ? -3.046 -7.472 1.299 1.00 96.44 91 ARG A N 1
ATOM 732 C CA . ARG A 1 91 ? -1.894 -8.125 0.654 1.00 96.44 91 ARG A CA 1
ATOM 733 C C . ARG A 1 91 ? -2.123 -8.393 -0.830 1.00 96.44 91 ARG A C 1
ATOM 735 O O . ARG A 1 91 ? -1.176 -8.231 -1.596 1.00 96.44 91 ARG A O 1
ATOM 742 N N . LYS A 1 92 ? -3.336 -8.796 -1.227 1.00 96.69 92 LYS A N 1
ATOM 743 C CA . LYS A 1 92 ? -3.699 -8.977 -2.641 1.00 96.69 92 LYS A CA 1
ATOM 744 C C . LYS A 1 92 ? -3.597 -7.647 -3.396 1.00 96.69 92 LYS A C 1
ATOM 746 O O . LYS A 1 92 ? -2.893 -7.593 -4.396 1.00 96.69 92 LYS A O 1
ATOM 751 N N . LEU A 1 93 ? -4.181 -6.569 -2.863 1.00 97.31 93 LEU A N 1
ATOM 752 C CA . LEU A 1 93 ? -4.090 -5.222 -3.450 1.00 97.31 93 LEU A CA 1
ATOM 753 C C . LEU A 1 93 ? -2.634 -4.780 -3.642 1.00 97.31 93 LEU A C 1
ATOM 755 O O . LEU A 1 93 ? -2.251 -4.364 -4.734 1.00 97.31 93 LEU A O 1
ATOM 759 N N . VAL A 1 94 ? -1.804 -4.932 -2.602 1.00 97.44 94 VAL A N 1
ATOM 760 C CA . VAL A 1 94 ? -0.368 -4.627 -2.685 1.00 97.44 94 VAL A CA 1
ATOM 761 C C . VAL A 1 94 ? 0.299 -5.477 -3.758 1.00 97.44 94 VAL A C 1
ATOM 763 O O . VAL A 1 94 ? 1.043 -4.931 -4.559 1.00 97.44 94 VAL A O 1
ATOM 766 N N . HIS A 1 95 ? 0.034 -6.787 -3.795 1.00 96.19 95 HIS A N 1
ATOM 767 C CA . HIS A 1 95 ? 0.648 -7.708 -4.749 1.00 96.19 95 HIS A CA 1
ATOM 768 C C . HIS A 1 95 ? 0.344 -7.348 -6.206 1.00 96.19 95 HIS A C 1
ATOM 770 O O . HIS A 1 95 ? 1.281 -7.269 -6.998 1.00 96.19 95 HIS A O 1
ATOM 776 N N . PHE A 1 96 ? -0.921 -7.081 -6.537 1.00 95.94 96 PHE A N 1
ATOM 777 C CA . PHE A 1 96 ? -1.326 -6.697 -7.892 1.00 95.94 96 PHE A CA 1
ATOM 778 C C . PHE A 1 96 ? -0.804 -5.315 -8.294 1.00 95.94 96 PHE A C 1
ATOM 780 O O . PHE A 1 96 ? -0.487 -5.081 -9.455 1.00 95.94 96 PHE A O 1
ATOM 787 N N . SER A 1 97 ? -0.629 -4.415 -7.327 1.00 96.44 97 SER A N 1
ATOM 788 C CA . SER A 1 97 ? -0.174 -3.048 -7.592 1.00 96.44 97 SER A CA 1
ATOM 789 C C . SER A 1 97 ? 1.350 -2.901 -7.703 1.00 96.44 97 SER A C 1
ATOM 791 O O . SER A 1 97 ? 1.823 -1.824 -8.063 1.00 96.44 97 SER A O 1
ATOM 793 N N . VAL A 1 98 ? 2.143 -3.942 -7.399 1.00 96.88 98 VAL A N 1
ATOM 794 C CA . VAL A 1 98 ? 3.620 -3.848 -7.399 1.00 96.88 98 VAL A CA 1
ATOM 795 C C . VAL A 1 98 ? 4.168 -3.431 -8.760 1.00 96.88 98 VAL A C 1
ATOM 797 O O . VAL A 1 98 ? 5.048 -2.578 -8.811 1.00 96.88 98 VAL A O 1
ATOM 800 N N . SER A 1 99 ? 3.669 -4.020 -9.851 1.00 94.75 99 SER A N 1
ATOM 801 C CA . SER A 1 99 ? 4.185 -3.750 -11.200 1.00 94.75 99 SER A CA 1
ATOM 802 C C . SER A 1 99 ? 3.948 -2.293 -11.608 1.00 94.75 99 SER A C 1
ATOM 804 O O . SER A 1 99 ? 4.904 -1.590 -11.938 1.00 94.75 99 SER A O 1
ATOM 806 N N . ALA A 1 100 ? 2.712 -1.805 -11.458 1.00 95.44 100 ALA A N 1
ATOM 807 C CA . ALA A 1 100 ? 2.363 -0.409 -11.719 1.00 95.44 100 ALA A CA 1
ATOM 808 C C . ALA A 1 100 ? 3.158 0.560 -10.827 1.00 95.44 100 ALA A C 1
ATOM 810 O O . ALA A 1 100 ? 3.669 1.571 -11.302 1.00 95.44 100 ALA A O 1
ATOM 811 N N . PHE A 1 101 ? 3.328 0.229 -9.541 1.00 97.12 101 PHE A N 1
ATOM 812 C CA . PHE A 1 101 ? 4.158 1.023 -8.637 1.00 97.12 101 PHE A CA 1
ATOM 813 C C . PHE A 1 101 ? 5.627 1.049 -9.072 1.00 97.12 101 PHE A C 1
ATOM 815 O O . PHE A 1 101 ? 6.284 2.069 -8.919 1.00 97.12 101 PHE A O 1
ATOM 822 N N . PHE A 1 102 ? 6.175 -0.049 -9.587 1.00 95.44 102 PHE A N 1
ATOM 823 C CA . PHE A 1 102 ? 7.577 -0.110 -9.990 1.00 95.44 102 PHE A CA 1
ATOM 824 C C . PHE A 1 102 ? 7.856 0.712 -11.250 1.00 95.44 102 PHE A C 1
ATOM 826 O O . PHE A 1 102 ? 8.786 1.520 -11.249 1.00 95.44 102 PHE A O 1
ATOM 833 N N . MET A 1 103 ? 7.030 0.528 -12.282 1.00 95.12 103 MET A N 1
ATOM 834 C CA . MET A 1 103 ? 7.188 1.185 -13.582 1.00 95.12 103 MET A CA 1
ATOM 835 C C . MET A 1 103 ? 6.814 2.670 -13.554 1.00 95.12 103 MET A C 1
ATOM 837 O O . MET A 1 103 ? 7.231 3.417 -14.434 1.00 95.12 103 MET A O 1
ATOM 841 N N . GLY A 1 104 ? 6.032 3.094 -12.558 1.00 94.75 104 GLY A N 1
ATOM 842 C CA . GLY A 1 104 ? 5.524 4.454 -12.492 1.00 94.75 104 GLY A CA 1
ATOM 843 C C . GLY A 1 104 ? 6.555 5.510 -12.083 1.00 94.75 104 GLY A C 1
ATOM 844 O O . GLY A 1 104 ? 7.480 5.264 -11.296 1.00 94.75 104 GLY A O 1
ATOM 845 N N . ASP A 1 105 ? 6.338 6.732 -12.561 1.00 96.06 105 ASP A N 1
ATOM 846 C CA . ASP A 1 105 ? 7.017 7.932 -12.069 1.00 96.06 105 ASP A CA 1
ATOM 847 C C . ASP A 1 105 ? 6.594 8.269 -10.611 1.00 96.06 105 ASP A C 1
ATOM 849 O O . ASP A 1 105 ? 5.714 7.613 -10.037 1.00 96.06 105 ASP A O 1
ATOM 853 N N . PRO A 1 106 ? 7.200 9.272 -9.943 1.00 96.62 106 PRO A N 1
ATOM 854 C CA . PRO A 1 106 ? 6.825 9.635 -8.574 1.00 96.62 106 PRO A CA 1
ATOM 855 C C . PRO A 1 106 ? 5.341 10.004 -8.377 1.00 96.62 106 PRO A C 1
ATOM 857 O O . PRO A 1 106 ? 4.772 9.665 -7.333 1.00 96.62 106 PRO A O 1
ATOM 860 N N . LYS A 1 107 ? 4.700 10.662 -9.354 1.00 96.06 107 LYS A N 1
ATOM 861 C CA . LYS A 1 107 ? 3.277 11.041 -9.291 1.00 96.06 107 LYS A CA 1
ATOM 862 C C . LYS A 1 107 ? 2.389 9.802 -9.433 1.00 96.06 107 LYS A C 1
ATOM 864 O O . LYS A 1 107 ? 1.473 9.609 -8.636 1.00 96.06 107 LYS A O 1
ATOM 869 N N . GLN A 1 108 ? 2.703 8.917 -10.374 1.00 95.19 108 GLN A N 1
ATOM 870 C CA . GLN A 1 108 ? 2.002 7.651 -10.593 1.00 95.19 108 GLN A CA 1
ATOM 871 C C . GLN A 1 108 ? 2.147 6.708 -9.393 1.00 95.19 108 GLN A C 1
ATOM 873 O O . GLN A 1 108 ? 1.166 6.130 -8.929 1.00 95.19 108 GLN A O 1
ATOM 878 N N . LYS A 1 109 ? 3.344 6.616 -8.804 1.00 96.38 109 LYS A N 1
ATOM 879 C CA . LYS A 1 109 ? 3.589 5.878 -7.553 1.00 96.38 109 LYS A CA 1
ATOM 880 C C . LYS A 1 109 ? 2.703 6.373 -6.419 1.00 96.38 109 LYS A C 1
ATOM 882 O O . LYS A 1 109 ? 2.168 5.568 -5.655 1.00 96.38 109 LYS A O 1
ATOM 887 N N . TYR A 1 110 ? 2.550 7.689 -6.298 1.00 96.69 110 TYR A N 1
ATOM 888 C CA . TYR A 1 110 ? 1.653 8.280 -5.313 1.00 96.69 110 TYR A CA 1
ATOM 889 C C . TYR A 1 110 ? 0.185 7.937 -5.598 1.00 96.69 110 TYR A C 1
ATOM 891 O O . TYR A 1 110 ? -0.517 7.524 -4.674 1.00 96.69 110 TYR A O 1
ATOM 899 N N . ALA A 1 111 ? -0.247 8.006 -6.859 1.00 96.88 111 ALA A N 1
ATOM 900 C CA . ALA A 1 111 ? -1.597 7.622 -7.269 1.00 96.88 111 ALA A CA 1
ATOM 901 C C . ALA A 1 111 ? -1.908 6.149 -6.949 1.00 96.88 111 ALA A C 1
ATOM 903 O O . ALA A 1 111 ? -2.958 5.859 -6.385 1.00 96.88 111 ALA A O 1
ATOM 904 N N . VAL A 1 112 ? -0.974 5.221 -7.198 1.00 96.69 112 VAL A N 1
ATOM 905 C CA . VAL A 1 112 ? -1.126 3.799 -6.829 1.00 96.69 112 VAL A CA 1
ATOM 906 C C . VAL A 1 112 ? -1.321 3.630 -5.317 1.00 96.69 112 VAL A C 1
ATOM 908 O O . VAL A 1 112 ? -2.198 2.888 -4.873 1.00 96.69 112 VAL A O 1
ATOM 911 N N . VAL A 1 113 ? -0.527 4.337 -4.507 1.00 98.19 113 VA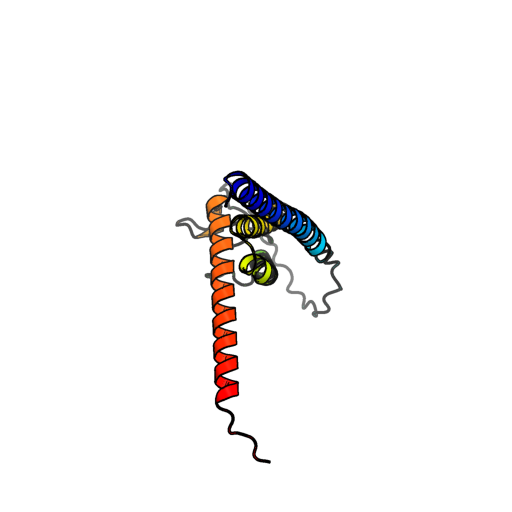L A N 1
ATOM 912 C CA . VAL A 1 113 ? -0.627 4.290 -3.040 1.00 98.19 113 VAL A CA 1
ATOM 913 C C . VAL A 1 113 ? -1.965 4.851 -2.548 1.00 98.19 113 VAL A C 1
ATOM 915 O O . VAL A 1 113 ? -2.583 4.250 -1.667 1.00 98.19 113 VAL A O 1
ATOM 918 N N . GLN A 1 114 ? -2.422 5.973 -3.115 1.00 97.69 114 GLN A N 1
ATOM 919 C CA . GLN A 1 114 ? -3.736 6.536 -2.806 1.00 97.69 114 GLN A CA 1
ATOM 920 C C . GLN A 1 114 ? -4.860 5.585 -3.210 1.00 97.69 114 GLN A C 1
ATOM 922 O O . GLN A 1 114 ? -5.732 5.325 -2.393 1.00 97.69 114 GLN A O 1
ATOM 927 N N . ASN A 1 115 ? -4.803 4.997 -4.404 1.00 97.50 115 ASN A N 1
ATOM 928 C CA . ASN A 1 115 ? -5.832 4.081 -4.887 1.00 97.50 115 ASN A CA 1
ATOM 929 C C . ASN A 1 115 ? -6.037 2.888 -3.936 1.00 97.50 115 ASN A C 1
ATOM 931 O O . ASN A 1 115 ? -7.162 2.577 -3.561 1.00 97.50 115 ASN A O 1
ATOM 935 N N . ILE A 1 116 ? -4.954 2.263 -3.455 1.00 97.75 116 ILE A N 1
ATOM 936 C CA . ILE A 1 116 ? -5.048 1.175 -2.462 1.00 97.75 116 ILE A CA 1
ATOM 937 C C . ILE A 1 116 ? -5.705 1.658 -1.161 1.00 97.75 116 ILE A C 1
ATOM 939 O O . ILE A 1 116 ? -6.488 0.923 -0.559 1.00 97.75 116 ILE A O 1
ATOM 943 N N . TYR A 1 117 ? -5.360 2.864 -0.701 1.00 98.38 117 TYR A N 1
ATOM 944 C CA . TYR A 1 117 ? -5.950 3.444 0.504 1.00 98.38 117 TYR A CA 1
ATOM 945 C C . TYR A 1 117 ? -7.454 3.675 0.334 1.00 98.38 117 TYR A C 1
ATOM 947 O O . TYR A 1 117 ? -8.223 3.219 1.179 1.00 98.38 117 TYR A O 1
ATOM 955 N N . GLU A 1 118 ? -7.859 4.334 -0.754 1.00 97.50 118 GLU A N 1
ATOM 956 C CA . GLU A 1 118 ? -9.264 4.639 -1.033 1.00 97.50 118 GLU A CA 1
ATOM 957 C C . GLU A 1 118 ? -10.083 3.355 -1.204 1.00 97.50 118 GLU A C 1
ATOM 959 O O . GLU A 1 118 ? -11.160 3.259 -0.629 1.00 97.50 118 GLU A O 1
ATOM 964 N N . LEU A 1 119 ? -9.554 2.319 -1.872 1.00 97.31 119 LEU A N 1
ATOM 965 C CA . LEU A 1 119 ? -10.229 1.019 -1.971 1.00 97.31 119 LEU A CA 1
ATOM 966 C C . LEU A 1 119 ? -10.563 0.451 -0.586 1.00 97.31 119 LEU A C 1
ATOM 968 O O . LEU A 1 119 ? -11.719 0.148 -0.324 1.00 97.31 119 LEU A O 1
ATOM 972 N N . VAL A 1 120 ? -9.586 0.384 0.328 1.00 97.50 120 VAL A N 1
ATOM 973 C CA . VAL A 1 120 ? -9.813 -0.125 1.696 1.00 97.50 120 VAL A CA 1
ATOM 974 C C . VAL A 1 120 ? -10.829 0.725 2.463 1.00 97.50 120 VAL A C 1
ATOM 976 O O . VAL A 1 120 ? -11.654 0.175 3.191 1.00 97.50 120 VAL A O 1
ATOM 979 N N . VAL A 1 121 ? -10.768 2.053 2.335 1.00 97.25 121 VAL A N 1
ATOM 980 C CA . VAL A 1 121 ? -11.673 2.968 3.047 1.00 97.25 121 VAL A CA 1
ATOM 981 C C . VAL A 1 121 ? -13.095 2.908 2.492 1.00 97.25 121 VAL A C 1
ATOM 983 O O . VAL A 1 121 ? -14.037 2.903 3.282 1.00 97.25 121 VAL A O 1
ATOM 986 N N . ASN A 1 122 ? -13.255 2.792 1.173 1.00 96.69 122 ASN A N 1
ATOM 987 C CA . ASN A 1 122 ? -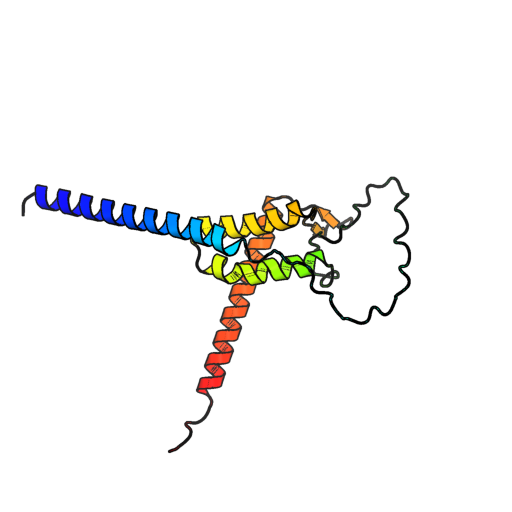14.553 2.674 0.505 1.00 96.69 122 ASN A CA 1
ATOM 988 C C . ASN A 1 122 ? -15.297 1.393 0.905 1.00 96.69 122 ASN A C 1
ATOM 990 O O . ASN A 1 122 ? -16.521 1.389 0.969 1.00 96.69 122 ASN A O 1
ATOM 994 N N . ASP A 1 123 ? -14.574 0.332 1.272 1.00 95.50 123 ASP A N 1
ATOM 995 C CA . ASP A 1 123 ? -15.167 -0.878 1.859 1.00 95.50 123 ASP A CA 1
ATOM 996 C C . ASP A 1 123 ? -15.562 -0.722 3.341 1.00 95.50 123 ASP A C 1
ATOM 998 O O . ASP A 1 123 ? -16.028 -1.668 3.977 1.00 95.50 123 ASP A O 1
ATOM 1002 N N . GLY A 1 124 ? -15.313 0.440 3.946 1.00 96.94 124 GLY A N 1
ATOM 1003 C CA . GLY A 1 124 ? -15.471 0.671 5.383 1.00 96.94 124 GLY A CA 1
ATOM 1004 C C . GLY A 1 124 ? -14.311 0.133 6.232 1.00 96.94 124 GLY A C 1
ATOM 1005 O O . GLY A 1 124 ? -14.454 -0.029 7.449 1.00 96.94 124 GLY A O 1
ATOM 1006 N N . GLY A 1 125 ? -13.168 -0.173 5.614 1.00 97.31 125 GLY A N 1
ATOM 1007 C CA . GLY A 1 125 ? -11.946 -0.587 6.296 1.00 97.31 125 GLY A CA 1
ATOM 1008 C C . GLY A 1 125 ? -11.134 0.590 6.840 1.00 97.31 125 GLY A C 1
ATOM 1009 O O . GLY A 1 125 ? -11.165 1.714 6.339 1.00 97.31 125 GLY A O 1
ATOM 1010 N N . ARG A 1 126 ? -10.364 0.342 7.900 1.00 97.38 126 ARG A N 1
ATOM 1011 C CA . ARG A 1 126 ? -9.461 1.322 8.519 1.00 97.38 126 ARG A CA 1
ATOM 1012 C C . ARG A 1 126 ? -8.086 0.709 8.738 1.00 97.38 126 ARG A C 1
ATOM 1014 O O . ARG A 1 126 ? -7.935 -0.490 8.954 1.00 97.38 126 ARG A O 1
ATOM 1021 N N . PHE A 1 127 ? -7.061 1.552 8.745 1.00 97.50 127 PHE A N 1
ATOM 1022 C CA . PHE A 1 127 ? -5.700 1.133 9.070 1.00 97.50 127 PHE A CA 1
ATOM 1023 C C . PHE A 1 127 ? -5.437 1.311 10.560 1.00 97.50 127 PHE A C 1
ATOM 1025 O O . PHE A 1 127 ? -5.661 2.391 11.103 1.00 97.50 127 PHE A O 1
ATOM 1032 N N . PHE A 1 128 ? -4.902 0.276 11.202 1.00 96.56 128 PHE A N 1
ATOM 1033 C CA . PHE A 1 128 ? -4.528 0.306 12.611 1.00 96.56 128 PHE A CA 1
ATOM 1034 C C . PHE A 1 128 ? -3.032 0.062 12.816 1.00 96.56 128 PHE A C 1
ATOM 1036 O O . PHE A 1 128 ? -2.364 -0.662 12.063 1.00 96.56 128 PHE A O 1
ATOM 1043 N N . LYS A 1 129 ? -2.518 0.660 13.892 1.00 95.44 129 LYS A N 1
ATOM 1044 C CA . LYS A 1 129 ? -1.201 0.389 14.472 1.00 95.44 129 LYS A CA 1
ATOM 1045 C C . LYS A 1 129 ? -1.361 -0.155 15.891 1.00 95.44 129 LYS A C 1
ATOM 1047 O O . LYS A 1 129 ? -2.365 0.111 16.552 1.00 95.44 129 LYS A O 1
ATOM 1052 N N . GLN A 1 130 ? -0.359 -0.896 16.355 1.00 94.38 130 GLN A N 1
ATOM 1053 C CA . GLN A 1 130 ? -0.296 -1.335 17.747 1.00 94.38 130 GLN A CA 1
ATOM 1054 C C . GLN A 1 130 ? 0.100 -0.139 18.621 1.00 94.38 130 GLN A C 1
ATOM 1056 O O . GLN A 1 130 ? 1.185 0.414 18.453 1.00 94.38 130 GLN A O 1
ATOM 1061 N N . GLY A 1 131 ? -0.788 0.279 19.517 1.00 92.50 131 GLY A N 1
ATOM 1062 C CA . GLY A 1 131 ? -0.513 1.246 20.576 1.00 92.50 131 GLY A CA 1
ATOM 1063 C C . GLY A 1 131 ? -0.351 0.562 21.937 1.00 92.50 131 GLY A C 1
ATOM 1064 O O . GLY A 1 131 ? -0.511 -0.652 22.063 1.00 92.50 131 GLY A O 1
ATOM 1065 N N . ARG A 1 132 ? -0.065 1.355 22.980 1.00 93.69 132 ARG A N 1
ATOM 1066 C CA . ARG A 1 132 ? 0.078 0.854 24.364 1.00 93.69 132 ARG A CA 1
ATOM 1067 C C . ARG A 1 132 ? -1.226 0.273 24.924 1.00 93.69 132 ARG A C 1
ATOM 1069 O O . ARG A 1 132 ? -1.190 -0.691 25.671 1.00 93.69 132 ARG A O 1
ATOM 1076 N N . LYS A 1 133 ? -2.367 0.856 24.544 1.00 90.69 133 LYS A N 1
ATOM 1077 C CA . LYS A 1 133 ? -3.713 0.485 25.015 1.00 90.69 133 LYS A CA 1
ATOM 1078 C C . LYS A 1 133 ? -4.495 -0.372 24.002 1.00 90.69 133 LYS A C 1
ATOM 1080 O O . LYS A 1 133 ? -5.717 -0.394 24.040 1.00 90.69 133 LYS A O 1
ATOM 1085 N N . GLY A 1 134 ? -3.807 -1.027 23.062 1.00 90.06 134 GLY A N 1
ATOM 1086 C CA . GLY A 1 134 ? -4.435 -1.820 21.998 1.00 90.06 134 GLY A CA 1
ATOM 1087 C C . GLY A 1 134 ? -4.321 -1.177 20.616 1.00 90.06 134 GLY A C 1
ATOM 1088 O O . GLY A 1 134 ? -3.335 -0.501 20.316 1.00 90.06 134 GLY A O 1
ATOM 1089 N N . PHE A 1 135 ? -5.299 -1.419 19.743 1.00 92.81 135 PHE A N 1
ATOM 1090 C CA . PHE A 1 135 ? -5.261 -0.926 18.367 1.00 92.81 135 PHE A CA 1
ATOM 1091 C C . PHE A 1 135 ? -5.651 0.548 18.284 1.00 92.81 135 PHE A C 1
ATOM 1093 O O . PHE A 1 135 ? -6.724 0.949 18.721 1.00 92.81 135 PHE A O 1
ATOM 1100 N N . GLN A 1 136 ? -4.788 1.353 17.665 1.00 94.50 136 GLN A N 1
ATOM 1101 C CA . GLN A 1 136 ? -5.056 2.762 17.396 1.00 94.50 136 GLN A CA 1
ATOM 1102 C C . GLN A 1 136 ? -5.208 2.981 15.893 1.00 94.50 136 GLN A C 1
ATOM 1104 O O . GLN A 1 136 ? -4.355 2.544 15.111 1.00 94.50 136 GLN A O 1
ATOM 1109 N N . LYS A 1 137 ? -6.272 3.683 15.487 1.00 95.69 137 LYS A N 1
ATOM 1110 C CA . LYS A 1 137 ? -6.464 4.093 14.093 1.00 95.69 137 LYS A CA 1
ATOM 1111 C C . LYS A 1 137 ? -5.270 4.942 13.642 1.00 95.69 137 LYS A C 1
ATOM 1113 O O . LYS A 1 137 ? -4.829 5.854 14.340 1.00 95.69 137 LYS A O 1
ATOM 1118 N N . MET A 1 138 ? -4.714 4.612 12.484 1.00 97.25 138 MET A N 1
ATOM 1119 C CA . MET A 1 138 ? -3.631 5.363 11.858 1.00 97.25 138 MET A CA 1
ATOM 1120 C C . MET A 1 138 ? -4.185 6.617 11.178 1.00 97.25 138 MET A C 1
ATOM 1122 O O . MET A 1 138 ? -5.291 6.605 10.637 1.00 97.25 138 MET A O 1
ATOM 1126 N N . SER A 1 139 ? -3.391 7.689 11.158 1.00 97.75 139 SER A N 1
ATOM 1127 C CA . SER A 1 139 ? -3.672 8.838 10.296 1.00 97.75 139 SER A CA 1
ATOM 1128 C C . SER A 1 139 ? -3.542 8.443 8.821 1.00 97.75 139 SER A C 1
ATOM 1130 O O . SER A 1 139 ? -2.829 7.490 8.486 1.00 97.75 139 SER A O 1
ATOM 1132 N N . ARG A 1 140 ? -4.192 9.200 7.925 1.00 97.81 140 ARG A N 1
ATOM 1133 C CA . ARG A 1 140 ? -4.105 8.985 6.470 1.00 97.81 140 ARG A CA 1
ATOM 1134 C C . ARG A 1 140 ? -2.652 8.936 5.993 1.00 97.81 140 ARG A C 1
ATOM 1136 O O . ARG A 1 140 ? -2.257 7.969 5.356 1.00 97.81 140 ARG A O 1
ATOM 1143 N N . SER A 1 141 ? -1.834 9.916 6.384 1.00 98.12 141 SER A N 1
ATOM 1144 C CA . SER A 1 141 ? -0.408 9.970 6.023 1.00 98.12 141 SER A CA 1
ATOM 1145 C C . SER A 1 141 ? 0.364 8.715 6.465 1.00 98.12 141 SER A C 1
ATOM 1147 O O . SER A 1 141 ? 1.089 8.111 5.673 1.00 98.12 141 SER A O 1
ATOM 1149 N N . ALA A 1 142 ? 0.139 8.239 7.695 1.00 97.94 142 ALA A N 1
ATOM 1150 C CA . ALA A 1 142 ? 0.786 7.026 8.189 1.00 97.94 142 ALA A CA 1
ATOM 1151 C C . ALA A 1 142 ? 0.330 5.765 7.429 1.00 97.94 142 ALA A C 1
ATOM 1153 O O . ALA A 1 142 ? 1.138 4.866 7.188 1.00 97.94 142 ALA A O 1
ATOM 1154 N N . ALA A 1 143 ? -0.949 5.688 7.045 1.00 98.06 143 ALA A N 1
ATOM 1155 C CA . ALA A 1 143 ? -1.476 4.591 6.236 1.00 98.06 143 ALA A CA 1
ATOM 1156 C C . ALA A 1 143 ? -0.855 4.580 4.830 1.00 98.06 143 ALA A C 1
ATOM 1158 O O . ALA A 1 143 ? -0.357 3.541 4.399 1.00 98.06 143 ALA A O 1
ATOM 1159 N N . LEU A 1 144 ? -0.784 5.736 4.160 1.00 98.00 144 LEU A N 1
ATOM 1160 C CA . LEU A 1 144 ? -0.128 5.877 2.855 1.00 98.00 144 LEU A CA 1
ATOM 1161 C C . LEU A 1 144 ? 1.349 5.460 2.922 1.00 98.00 144 LEU A C 1
ATOM 1163 O O . LEU A 1 144 ? 1.822 4.712 2.066 1.00 98.00 144 LEU A O 1
ATOM 1167 N N . ASN A 1 145 ? 2.071 5.864 3.972 1.00 97.88 145 ASN A N 1
ATOM 1168 C CA . ASN A 1 145 ? 3.461 5.449 4.148 1.00 97.88 145 ASN A CA 1
ATOM 1169 C C . ASN A 1 145 ? 3.590 3.927 4.355 1.00 97.88 145 ASN A C 1
ATOM 1171 O O . ASN A 1 145 ? 4.443 3.293 3.740 1.00 97.88 145 ASN A O 1
ATOM 1175 N N . LYS A 1 146 ? 2.695 3.309 5.141 1.00 97.38 146 LYS A N 1
ATOM 1176 C CA . LYS A 1 146 ? 2.642 1.845 5.323 1.00 97.38 146 LYS A CA 1
ATOM 1177 C C . LYS A 1 146 ? 2.425 1.105 3.998 1.00 97.38 146 LYS A C 1
ATOM 1179 O O . LYS A 1 146 ? 3.070 0.081 3.769 1.00 97.38 146 LYS A O 1
ATOM 1184 N N . ILE A 1 147 ? 1.548 1.619 3.137 1.00 98.12 147 ILE A N 1
ATOM 1185 C CA . ILE A 1 147 ? 1.292 1.071 1.797 1.00 98.12 147 ILE A CA 1
ATOM 1186 C C . ILE A 1 147 ? 2.550 1.179 0.931 1.00 98.12 147 ILE A C 1
ATOM 1188 O O . ILE A 1 147 ? 2.992 0.181 0.360 1.00 98.12 147 ILE A O 1
ATOM 1192 N N . ARG A 1 148 ? 3.179 2.359 0.897 1.00 98.12 148 ARG A N 1
ATOM 1193 C CA . ARG A 1 148 ? 4.430 2.596 0.164 1.00 98.12 148 ARG A CA 1
ATOM 1194 C C . ARG A 1 148 ? 5.536 1.628 0.595 1.00 98.12 148 ARG A C 1
ATOM 1196 O O . ARG A 1 148 ? 6.123 0.962 -0.255 1.00 98.12 148 ARG A O 1
ATOM 1203 N N . THR A 1 149 ? 5.786 1.492 1.898 1.00 97.25 149 THR A N 1
ATOM 1204 C CA . THR A 1 149 ? 6.798 0.562 2.426 1.00 97.25 149 THR A CA 1
ATOM 1205 C C . THR A 1 149 ? 6.470 -0.892 2.085 1.00 97.25 149 THR A C 1
ATOM 1207 O O . THR A 1 149 ? 7.372 -1.675 1.779 1.00 97.25 149 THR A O 1
ATOM 1210 N N . ALA A 1 150 ? 5.190 -1.277 2.106 1.00 96.81 150 ALA A N 1
ATOM 1211 C CA . ALA A 1 150 ? 4.775 -2.624 1.725 1.00 96.81 150 ALA A CA 1
ATOM 1212 C C . ALA A 1 150 ? 5.050 -2.916 0.240 1.00 96.81 150 ALA A C 1
ATOM 1214 O O . ALA A 1 150 ? 5.563 -3.993 -0.070 1.00 96.81 150 ALA A O 1
ATOM 1215 N N . LEU A 1 151 ? 4.775 -1.959 -0.654 1.00 97.75 151 LEU A N 1
ATOM 1216 C CA . LEU A 1 151 ? 5.082 -2.068 -2.085 1.00 97.75 151 LEU A CA 1
ATOM 1217 C C . LEU A 1 151 ? 6.594 -2.187 -2.326 1.00 97.75 151 LEU A C 1
ATOM 1219 O O . LEU A 1 151 ? 7.031 -3.108 -3.013 1.00 97.75 151 LEU A O 1
ATOM 1223 N N . GLN A 1 152 ? 7.401 -1.332 -1.690 1.00 97.25 152 GLN A N 1
ATOM 1224 C CA . GLN A 1 152 ? 8.869 -1.378 -1.784 1.00 97.25 152 GLN A CA 1
ATOM 1225 C C . GLN A 1 152 ? 9.444 -2.708 -1.281 1.00 97.25 152 GLN A C 1
ATOM 1227 O O . GLN A 1 152 ? 10.284 -3.319 -1.939 1.00 97.25 152 GLN A O 1
ATOM 1232 N N . SER A 1 153 ? 8.954 -3.194 -0.138 1.00 95.75 153 SER A N 1
ATOM 1233 C CA . SER A 1 153 ? 9.393 -4.478 0.424 1.00 95.75 153 SER A CA 1
ATOM 1234 C C . SER A 1 153 ? 9.057 -5.637 -0.514 1.00 95.75 153 SER A C 1
ATOM 1236 O O . SER A 1 153 ? 9.850 -6.560 -0.683 1.00 95.75 153 SER A O 1
ATOM 1238 N N . LYS A 1 154 ? 7.875 -5.602 -1.140 1.00 95.50 154 LYS A N 1
ATOM 1239 C CA . LYS A 1 154 ? 7.441 -6.650 -2.065 1.00 95.50 154 LYS A CA 1
ATOM 1240 C C . LYS A 1 154 ? 8.256 -6.643 -3.358 1.00 95.50 154 LYS A C 1
ATOM 1242 O O . LYS A 1 154 ? 8.609 -7.718 -3.829 1.00 95.50 154 LYS A O 1
ATOM 1247 N N . LEU A 1 155 ? 8.591 -5.462 -3.879 1.00 93.81 155 LEU A N 1
ATOM 1248 C CA . LEU A 1 155 ? 9.479 -5.306 -5.030 1.00 93.81 155 LEU A CA 1
ATOM 1249 C C . LEU A 1 155 ? 10.857 -5.925 -4.768 1.00 93.81 155 LEU A C 1
ATOM 1251 O O . LEU A 1 155 ? 11.324 -6.725 -5.575 1.00 93.81 155 LEU A O 1
ATOM 1255 N N . ARG A 1 156 ? 11.466 -5.616 -3.616 1.00 95.62 156 ARG A N 1
ATOM 1256 C CA . ARG A 1 156 ? 12.767 -6.175 -3.223 1.00 95.62 156 ARG A CA 1
ATOM 1257 C C . ARG A 1 156 ? 12.743 -7.707 -3.199 1.00 95.62 156 ARG A C 1
ATOM 1259 O O . ARG A 1 156 ? 13.596 -8.341 -3.806 1.00 95.62 156 ARG A O 1
ATOM 1266 N N . LEU A 1 157 ? 11.712 -8.301 -2.592 1.00 94.44 157 LEU A N 1
ATOM 1267 C CA . LEU A 1 157 ? 11.544 -9.761 -2.569 1.00 94.44 157 LEU A CA 1
ATOM 1268 C C . LEU A 1 157 ? 11.383 -10.367 -3.974 1.00 94.44 157 LEU A C 1
ATOM 1270 O O . LEU A 1 157 ? 11.821 -11.489 -4.213 1.00 94.44 157 LEU A O 1
ATOM 1274 N N . CYS A 1 158 ? 10.732 -9.664 -4.905 1.00 91.56 158 CYS A N 1
ATOM 1275 C CA . CYS A 1 158 ? 10.615 -10.114 -6.294 1.00 91.56 158 CYS A CA 1
ATOM 1276 C C . CYS A 1 158 ? 11.972 -10.090 -7.016 1.00 91.56 158 CYS A C 1
ATOM 1278 O O . CYS A 1 158 ? 12.287 -11.045 -7.722 1.00 91.56 158 CYS A O 1
ATOM 1280 N N . GLN A 1 159 ? 12.783 -9.051 -6.801 1.00 92.12 159 GLN A N 1
ATOM 1281 C CA . GLN A 1 159 ? 14.132 -8.945 -7.369 1.00 92.12 159 GLN A CA 1
ATOM 1282 C C . GLN A 1 159 ? 15.071 -10.024 -6.814 1.00 92.12 159 GLN A C 1
ATOM 1284 O O . GLN A 1 15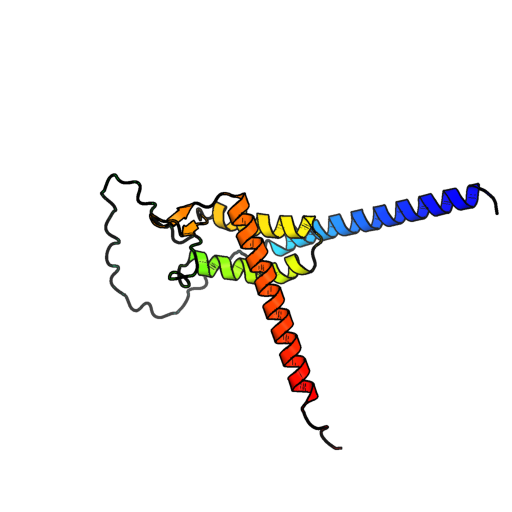9 ? 15.767 -10.683 -7.582 1.00 92.12 159 GLN A O 1
ATOM 1289 N N . GLU A 1 160 ? 15.035 -10.270 -5.501 1.00 94.19 160 GLU A N 1
ATOM 1290 C CA . GLU A 1 160 ? 15.832 -11.319 -4.849 1.00 94.19 160 GLU A CA 1
ATOM 1291 C C . GLU A 1 160 ? 15.486 -12.712 -5.402 1.00 94.19 160 GLU A C 1
ATOM 1293 O O . GLU A 1 160 ? 16.378 -13.485 -5.750 1.00 94.19 160 GLU A O 1
ATOM 1298 N N . LYS A 1 161 ? 14.194 -13.020 -5.584 1.00 92.56 161 LYS A N 1
ATOM 1299 C CA . LYS A 1 161 ? 13.764 -14.293 -6.186 1.00 92.56 161 LYS A CA 1
ATOM 1300 C C . LYS A 1 161 ? 14.240 -14.463 -7.629 1.00 92.56 161 LYS A C 1
ATOM 1302 O O . LYS A 1 161 ? 14.664 -15.556 -7.996 1.00 92.56 161 LYS A O 1
ATOM 1307 N N . GLN A 1 162 ? 14.187 -13.402 -8.435 1.00 91.75 162 GLN A N 1
ATOM 1308 C CA . GLN A 1 162 ? 14.691 -13.436 -9.810 1.00 91.75 162 GLN A CA 1
ATOM 1309 C C . GLN A 1 162 ? 16.210 -13.639 -9.856 1.00 91.75 162 GLN A C 1
ATOM 1311 O O . GLN A 1 162 ? 16.697 -14.379 -10.708 1.00 91.75 162 GLN A O 1
ATOM 1316 N N . ALA A 1 163 ? 16.958 -13.028 -8.932 1.00 89.00 163 ALA A N 1
ATOM 1317 C CA . ALA A 1 163 ? 18.404 -13.209 -8.834 1.00 89.00 163 ALA A CA 1
ATOM 1318 C C . ALA A 1 163 ? 18.777 -14.664 -8.500 1.00 89.00 163 ALA A C 1
ATOM 1320 O O . ALA A 1 163 ? 19.608 -15.251 -9.190 1.00 89.00 163 ALA A O 1
ATOM 1321 N N . VAL A 1 164 ? 18.107 -15.275 -7.514 1.00 90.88 164 VAL A N 1
ATOM 1322 C CA . VAL A 1 164 ? 18.313 -16.693 -7.156 1.00 90.88 164 VAL A CA 1
ATOM 1323 C C . VAL A 1 164 ? 17.978 -17.617 -8.329 1.00 90.88 164 VAL A C 1
ATOM 1325 O O . VAL A 1 164 ? 18.729 -18.543 -8.625 1.00 90.88 164 VAL A O 1
ATOM 1328 N N . GLN A 1 165 ? 16.882 -17.346 -9.042 1.00 90.69 165 GLN A N 1
ATOM 1329 C CA . GLN A 1 165 ? 16.494 -18.146 -10.202 1.00 90.69 165 GLN A CA 1
ATOM 1330 C C . GLN A 1 165 ? 17.539 -18.076 -11.326 1.00 90.69 165 GLN A C 1
ATOM 1332 O O . GLN A 1 165 ? 17.863 -19.104 -11.913 1.00 90.69 165 GLN A O 1
ATOM 1337 N N . ARG A 1 166 ? 18.104 -16.892 -11.599 1.00 87.94 166 ARG A N 1
ATOM 1338 C CA . ARG A 1 166 ? 19.177 -16.724 -12.595 1.00 87.94 166 ARG A CA 1
ATOM 1339 C C . ARG A 1 166 ? 20.460 -17.450 -12.198 1.00 87.94 166 ARG A C 1
ATOM 1341 O O . ARG A 1 166 ? 21.093 -18.059 -13.052 1.00 87.94 166 ARG A O 1
ATOM 1348 N N . PHE A 1 167 ? 20.816 -17.416 -10.916 1.00 86.88 167 PHE A N 1
ATOM 1349 C CA . PHE A 1 167 ? 21.997 -18.108 -10.404 1.00 86.88 167 PHE A CA 1
ATOM 1350 C C . PHE A 1 167 ? 21.880 -19.633 -10.547 1.00 86.88 167 PHE A C 1
ATOM 1352 O O . PHE A 1 167 ? 22.810 -20.276 -11.021 1.00 86.88 167 PHE A O 1
ATOM 1359 N N . ASN A 1 168 ? 20.712 -20.207 -10.238 1.00 82.25 168 ASN A N 1
ATOM 1360 C CA . ASN A 1 168 ? 20.493 -21.653 -10.356 1.00 82.25 168 ASN A CA 1
ATOM 1361 C C . ASN A 1 168 ? 20.563 -22.160 -11.805 1.00 82.25 168 ASN A C 1
ATOM 1363 O O . ASN A 1 168 ? 21.022 -23.275 -12.034 1.00 82.25 168 ASN A O 1
ATOM 1367 N N . VAL A 1 169 ? 20.138 -21.354 -12.785 1.00 84.00 169 VAL A N 1
ATOM 1368 C CA . VAL A 1 169 ? 20.248 -21.714 -14.211 1.00 84.00 169 VAL A CA 1
ATOM 1369 C C . VAL A 1 169 ? 21.709 -21.722 -14.674 1.00 84.00 169 VAL A C 1
ATOM 1371 O O . VAL A 1 169 ? 22.077 -22.558 -15.490 1.00 84.00 169 VAL A O 1
ATOM 1374 N N . ALA A 1 170 ? 22.557 -20.846 -14.127 1.00 78.69 170 ALA A N 1
ATOM 1375 C CA . ALA A 1 170 ? 23.969 -20.752 -14.505 1.00 78.69 170 ALA A CA 1
ATOM 1376 C C . ALA A 1 170 ? 24.847 -21.905 -13.975 1.00 78.69 170 ALA A C 1
ATOM 1378 O O . ALA A 1 170 ? 25.951 -22.096 -14.473 1.00 78.69 170 ALA A O 1
ATOM 1379 N N . ILE A 1 171 ? 24.381 -22.661 -12.973 1.00 82.25 171 ILE A N 1
ATOM 1380 C CA . ILE A 1 171 ? 25.135 -23.773 -12.360 1.00 82.25 171 ILE A CA 1
ATOM 1381 C C . ILE A 1 171 ? 24.893 -25.105 -13.082 1.00 82.25 171 ILE A C 1
ATOM 1383 O O . ILE A 1 171 ? 25.634 -26.065 -12.871 1.00 82.25 171 ILE A O 1
ATOM 1387 N N . LEU A 1 172 ? 23.879 -25.191 -13.949 1.00 78.56 172 LEU A N 1
ATOM 1388 C CA . LEU A 1 172 ? 23.650 -26.416 -14.704 1.00 78.56 172 LEU A CA 1
ATOM 1389 C C . LEU A 1 172 ? 24.825 -26.640 -15.670 1.00 78.56 172 LEU A C 1
ATOM 1391 O O . LEU A 1 172 ? 25.118 -25.748 -16.470 1.00 78.56 172 LEU A O 1
ATOM 1395 N N . PRO A 1 173 ? 25.512 -27.798 -15.597 1.00 79.00 173 PRO A N 1
ATOM 1396 C CA . PRO A 1 173 ? 26.594 -28.100 -16.519 1.00 79.00 173 PRO A CA 1
ATOM 1397 C C . PRO A 1 173 ? 26.058 -28.047 -17.956 1.00 79.00 173 PRO A C 1
ATOM 1399 O O . PRO A 1 173 ? 24.897 -28.412 -18.181 1.00 79.00 173 PRO A O 1
ATOM 1402 N N . PRO A 1 174 ? 26.866 -27.586 -18.929 1.00 82.62 174 PRO A N 1
ATOM 1403 C CA . PRO A 1 174 ? 26.458 -27.591 -20.325 1.00 82.62 174 PRO A CA 1
ATOM 1404 C C . PRO A 1 174 ? 26.063 -29.020 -20.703 1.00 82.62 174 PRO A C 1
ATOM 1406 O O . PRO A 1 174 ? 26.863 -29.945 -20.573 1.00 82.62 174 PRO A O 1
ATOM 1409 N N . GLN A 1 175 ? 24.808 -29.201 -21.116 1.00 82.94 175 GLN A N 1
ATOM 1410 C CA . GLN A 1 175 ? 24.353 -30.457 -21.704 1.00 82.94 175 GLN A CA 1
ATOM 1411 C C . GLN A 1 175 ? 25.177 -30.638 -22.982 1.00 82.94 175 GLN A C 1
ATOM 1413 O O . GLN A 1 175 ? 25.082 -29.814 -23.894 1.00 82.94 175 GLN A O 1
ATOM 1418 N N . GLY A 1 176 ? 26.075 -31.624 -22.977 1.00 82.50 176 GLY A N 1
ATOM 1419 C CA . GLY A 1 176 ? 26.926 -31.928 -24.123 1.00 82.50 176 GLY A CA 1
ATOM 1420 C C . GLY A 1 176 ? 26.091 -32.330 -25.348 1.00 82.50 176 GLY A C 1
ATOM 1421 O O . GLY A 1 176 ? 24.949 -32.761 -25.172 1.00 82.50 176 GLY A O 1
ATOM 1422 N N . PRO A 1 177 ? 26.638 -32.144 -26.562 1.00 72.81 177 PRO A N 1
ATOM 1423 C CA . PRO A 1 177 ? 25.996 -32.554 -27.809 1.00 72.81 177 PRO A CA 1
ATOM 1424 C C . PRO A 1 177 ? 25.783 -34.069 -27.902 1.00 72.81 177 PRO A C 1
ATOM 1426 O O . PRO A 1 177 ? 26.591 -34.824 -27.312 1.00 72.81 177 PRO A O 1
#

Sequence (177 aa):
MSNQENEFNLLADEAQKWLIEKVFYQKSTAIATAIVPIFDLKDGPSSYPVEDPSPRPLTACTKKTESFCINKYDVLPKRHLHYHPGNVRYRKLVHFSVSAFFMGDPKQKYAVVQNIYELVVNDGGRFFKQGRKGFQKMSRSAALNKIRTALQSKLRLCQEKQAVQRFNVAILPPQGP

Secondary structure (DSSP, 8-state):
--HHHHHHHHHHHHHHHHHHHHHHHHHHHHHHHHTTTS------------------------SSS---PPPTT-B--GGG-TT-HHHHHHHHHHHHHHHHHHHS-HHHHHHHHHHHHHHHHHTT--BEEEETTEEEEPPHHHHHHHHHHHHHHHHHHHHHHHHHHHHHHHTSPP---

Organism: Fistulifera solaris (NCBI:txid1519565)